Protein AF-A0A7R7VXH1-F1 (afdb_monomer)

InterPro domains:
  IPR005828 Major facilitator, sugar transporter-like [PF00083] (1-48)
  IPR036259 MFS transporter superfamily [G3DSA:1.20.1250.20] (1-52)

Radius of gyration: 19.9 Å; Cα contacts (8 Å, |Δi|>4): 42; chains: 1; bounding box: 42×22×52 Å

Organism: Aspergillus chevalieri (NCBI:txid182096)

Structure (mmCIF, N/CA/C/O backbone):
data_AF-A0A7R7VXH1-F1
#
_entry.id   AF-A0A7R7VXH1-F1
#
loop_
_atom_site.group_PDB
_atom_site.id
_atom_site.type_symbol
_atom_site.label_atom_id
_atom_site.label_alt_id
_atom_site.label_comp_id
_atom_site.label_asym_id
_atom_site.label_entity_id
_atom_site.label_seq_id
_atom_site.pdbx_PDB_ins_code
_atom_site.Cartn_x
_atom_site.Cartn_y
_atom_site.Cartn_z
_atom_site.occupancy
_atom_site.B_iso_or_equiv
_atom_site.auth_seq_id
_atom_site.auth_comp_id
_atom_site.auth_asym_id
_atom_site.auth_atom_id
_atom_site.pdbx_PDB_model_num
ATOM 1 N N . MET A 1 1 ? -15.778 14.046 14.848 1.00 62.34 1 MET A N 1
ATOM 2 C CA . MET A 1 1 ? -14.629 13.133 15.055 1.00 62.34 1 MET A CA 1
ATOM 3 C C . MET A 1 1 ? -15.153 11.787 15.539 1.00 62.34 1 MET A C 1
ATOM 5 O O . MET A 1 1 ? -15.951 11.792 16.464 1.00 62.34 1 MET A O 1
ATOM 9 N N . ILE A 1 2 ? -14.756 10.669 14.919 1.00 82.38 2 ILE A N 1
ATOM 10 C CA . ILE A 1 2 ? -15.317 9.328 15.209 1.00 82.38 2 ILE A CA 1
ATOM 11 C C . ILE A 1 2 ? -14.587 8.590 16.349 1.00 82.38 2 ILE A C 1
ATOM 13 O O . ILE A 1 2 ? -15.191 7.814 17.083 1.00 82.38 2 ILE A O 1
ATOM 17 N N . THR A 1 3 ? -13.305 8.899 16.553 1.00 85.12 3 THR A N 1
ATOM 18 C CA . THR A 1 3 ? -12.421 8.273 17.548 1.00 85.12 3 THR A CA 1
ATOM 19 C C . THR A 1 3 ? -12.970 8.221 18.986 1.00 85.12 3 THR A C 1
ATOM 21 O O . THR A 1 3 ? -12.908 7.141 19.571 1.00 85.12 3 THR A O 1
ATOM 24 N N . PRO A 1 4 ? -13.539 9.295 19.582 1.00 88.38 4 PRO A N 1
ATOM 25 C CA . PRO A 1 4 ? -14.032 9.217 20.962 1.00 88.38 4 PRO A CA 1
ATOM 26 C C . PRO A 1 4 ? -15.263 8.309 21.111 1.00 88.38 4 PRO A C 1
ATOM 28 O O . PRO A 1 4 ? -15.410 7.646 22.132 1.00 88.38 4 PRO A O 1
ATOM 31 N N . VAL A 1 5 ? -16.114 8.224 20.081 1.00 89.50 5 VAL A N 1
ATOM 32 C CA . VAL A 1 5 ? -17.306 7.357 20.070 1.00 89.50 5 VAL A CA 1
ATOM 33 C C . VAL A 1 5 ? -16.918 5.888 19.876 1.00 89.50 5 VAL A C 1
ATOM 35 O O . VAL A 1 5 ? -17.492 4.994 20.493 1.00 89.50 5 VAL A O 1
ATOM 38 N N . ALA A 1 6 ? -15.913 5.617 19.043 1.00 85.88 6 ALA A N 1
ATOM 39 C CA . ALA A 1 6 ? -15.416 4.261 18.822 1.00 85.88 6 ALA A CA 1
ATOM 40 C C . ALA A 1 6 ? -14.684 3.697 20.055 1.00 85.88 6 ALA A C 1
ATOM 42 O O . ALA A 1 6 ? -14.836 2.520 20.382 1.00 85.88 6 ALA A O 1
ATOM 43 N N . LEU A 1 7 ? -13.940 4.539 20.781 1.00 89.62 7 LEU A N 1
ATOM 44 C CA . LEU A 1 7 ? -13.273 4.141 22.024 1.00 89.62 7 LEU A CA 1
ATOM 45 C C . LEU A 1 7 ? -14.261 3.899 23.171 1.00 89.62 7 LEU A C 1
ATOM 47 O O . LEU A 1 7 ? -14.059 2.966 23.941 1.00 89.62 7 LEU A O 1
ATOM 51 N N . SER A 1 8 ? -15.338 4.684 23.278 1.00 89.56 8 SER A N 1
ATOM 52 C CA . SER A 1 8 ? -16.349 4.467 24.321 1.00 89.56 8 SER A CA 1
ATOM 53 C C . SER A 1 8 ? -17.230 3.241 24.063 1.00 89.56 8 SER A C 1
ATOM 55 O O . SER A 1 8 ? -17.672 2.604 25.014 1.00 89.56 8 SER A O 1
ATOM 57 N N . SER A 1 9 ? -17.472 2.888 22.796 1.00 90.75 9 SER A N 1
ATOM 58 C CA . SER A 1 9 ? -18.321 1.746 22.426 1.00 90.75 9 SER A CA 1
ATOM 59 C C . SER A 1 9 ? -17.561 0.422 22.324 1.00 90.75 9 SER A C 1
ATOM 61 O O . SER A 1 9 ? -18.018 -0.590 22.849 1.00 90.75 9 SER A O 1
ATOM 63 N N . ILE A 1 10 ? -16.405 0.407 21.653 1.00 88.75 10 ILE A N 1
ATOM 64 C CA . ILE A 1 10 ? -15.677 -0.826 21.299 1.00 88.75 10 ILE A CA 1
ATOM 65 C C . ILE A 1 10 ? -14.329 -0.945 22.039 1.00 88.75 10 ILE A C 1
ATOM 67 O O . ILE A 1 10 ? -13.707 -2.013 22.037 1.00 88.75 10 ILE A O 1
ATOM 71 N N . GLY A 1 11 ? -13.876 0.125 22.705 1.00 89.75 11 GLY A N 1
ATOM 72 C CA . GLY A 1 11 ? -12.671 0.130 23.535 1.00 89.75 11 GLY A CA 1
ATOM 73 C C . GLY A 1 11 ? -11.407 -0.250 22.765 1.00 89.75 11 GLY A C 1
ATOM 74 O O . GLY A 1 11 ? -11.153 0.235 21.663 1.00 89.75 11 GLY A O 1
ATOM 75 N N . TRP A 1 12 ? -10.617 -1.162 23.340 1.00 89.25 12 TRP A N 1
ATOM 76 C CA . TRP A 1 12 ? -9.339 -1.618 22.777 1.00 89.25 12 TRP A CA 1
ATOM 77 C C . TRP A 1 12 ? -9.473 -2.312 21.410 1.00 89.25 12 TRP A C 1
ATOM 79 O O . TRP A 1 12 ? -8.529 -2.316 20.623 1.00 89.25 12 TRP A O 1
ATOM 89 N N . LYS A 1 13 ? -10.650 -2.860 21.079 1.00 90.38 13 LYS A N 1
ATOM 90 C CA . LYS A 1 13 ? -10.888 -3.522 19.785 1.00 90.38 13 LYS A CA 1
ATOM 91 C C . LYS A 1 13 ? -10.820 -2.543 18.611 1.00 90.38 13 LYS A C 1
ATOM 93 O O . LYS A 1 13 ? -10.577 -2.960 17.483 1.00 90.38 13 LYS A O 1
ATOM 98 N N . TYR A 1 14 ? -10.972 -1.244 18.866 1.00 90.56 14 TYR A N 1
ATOM 99 C CA . TYR A 1 14 ? -10.781 -0.206 17.858 1.00 90.56 14 TYR A CA 1
ATOM 100 C C . TYR A 1 14 ? -9.360 -0.220 17.261 1.00 90.56 14 TYR A C 1
ATOM 102 O O . TYR A 1 14 ? -9.190 0.020 16.067 1.00 90.56 14 TYR A O 1
ATOM 110 N N . TYR A 1 15 ? -8.344 -0.606 18.043 1.00 89.81 15 TYR A N 1
ATOM 111 C CA . TYR A 1 15 ? -6.978 -0.761 17.536 1.00 89.81 15 TYR A CA 1
ATOM 112 C C . TYR A 1 15 ? -6.844 -1.914 16.533 1.00 89.81 15 TYR A C 1
ATOM 114 O O . TYR A 1 15 ? -6.070 -1.802 15.587 1.00 89.81 15 TYR A O 1
ATOM 122 N N . ILE A 1 16 ? -7.628 -2.990 16.684 1.00 92.81 16 ILE A N 1
ATOM 123 C CA . ILE A 1 16 ? -7.641 -4.104 15.721 1.00 92.81 16 ILE A CA 1
ATOM 124 C C . ILE A 1 16 ? -8.175 -3.625 14.369 1.00 92.81 16 ILE A C 1
ATOM 126 O O . ILE A 1 16 ? -7.613 -3.976 13.336 1.00 92.81 16 ILE A O 1
ATOM 130 N N . VAL A 1 17 ? -9.217 -2.787 14.360 1.00 90.81 17 VAL A N 1
ATOM 131 C CA . VAL A 1 17 ? -9.777 -2.230 13.117 1.00 90.81 17 VAL A CA 1
ATOM 132 C C . VAL A 1 17 ? -8.713 -1.450 12.348 1.00 90.81 17 VAL A C 1
ATOM 134 O O . VAL A 1 17 ? -8.544 -1.660 11.149 1.00 90.81 17 VAL A O 1
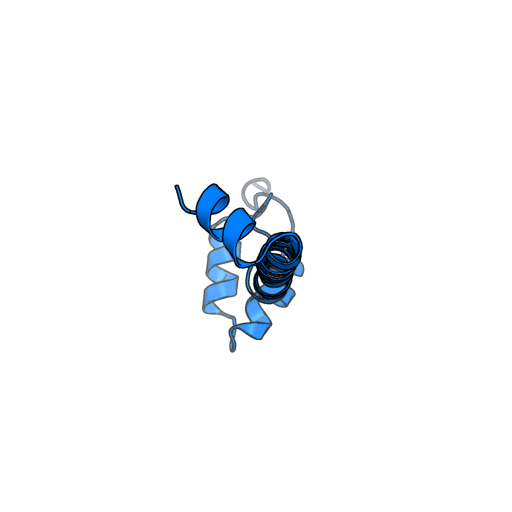ATOM 137 N N . PHE A 1 18 ? -7.940 -0.606 13.037 1.00 91.06 18 PHE A N 1
ATOM 138 C CA . PHE A 1 18 ? -6.825 0.098 12.406 1.00 91.06 18 PHE A CA 1
ATOM 139 C C . PHE A 1 18 ? -5.708 -0.836 11.962 1.00 91.06 18 PHE A C 1
ATOM 141 O O . PHE A 1 18 ? -5.194 -0.661 10.863 1.00 91.06 18 PHE A O 1
ATOM 148 N N . ALA A 1 19 ? -5.346 -1.835 12.767 1.00 93.62 19 ALA A N 1
ATOM 149 C CA . ALA A 1 19 ? -4.329 -2.807 12.383 1.00 93.62 19 ALA A CA 1
ATOM 150 C C . ALA A 1 19 ? -4.713 -3.538 11.085 1.00 93.62 19 ALA A C 1
ATOM 152 O O . ALA A 1 19 ? -3.885 -3.658 10.188 1.00 93.62 19 ALA A O 1
ATOM 153 N N . VAL A 1 20 ? -5.977 -3.951 10.944 1.00 95.31 20 VAL A N 1
ATOM 154 C CA . VAL A 1 20 ? -6.492 -4.586 9.720 1.00 95.31 20 VAL A CA 1
ATOM 155 C C . VAL A 1 20 ? -6.506 -3.606 8.549 1.00 95.31 20 VAL A C 1
ATOM 157 O O . VAL A 1 20 ? -6.077 -3.962 7.453 1.00 95.31 20 VAL A O 1
ATOM 160 N N . LEU A 1 21 ? -6.940 -2.363 8.771 1.00 94.25 21 LEU A N 1
ATOM 161 C CA . LEU A 1 21 ? -6.929 -1.327 7.739 1.00 94.25 21 LEU A CA 1
ATOM 162 C C . LEU A 1 21 ? -5.506 -1.104 7.210 1.00 94.25 21 LEU A C 1
ATOM 164 O O . LEU A 1 21 ? -5.276 -1.194 6.007 1.00 94.25 21 LEU A O 1
ATOM 168 N N . PHE A 1 22 ? -4.538 -0.888 8.099 1.00 94.75 22 PHE A N 1
ATOM 169 C CA . PHE A 1 22 ? -3.145 -0.687 7.711 1.00 94.75 22 PHE A CA 1
ATOM 170 C C . PHE A 1 22 ? -2.508 -1.940 7.118 1.00 94.75 22 PHE A C 1
ATOM 172 O O . PHE A 1 22 ? -1.688 -1.804 6.222 1.00 94.75 22 PHE A O 1
ATOM 179 N N . ALA A 1 23 ? -2.895 -3.142 7.551 1.00 95.12 23 ALA A N 1
ATOM 180 C CA . ALA A 1 23 ? -2.430 -4.391 6.950 1.00 95.12 23 ALA A CA 1
ATOM 181 C C . ALA A 1 23 ? -3.007 -4.625 5.542 1.00 95.12 23 ALA A C 1
ATOM 183 O O . ALA A 1 23 ? -2.352 -5.247 4.707 1.00 95.12 23 ALA A O 1
ATOM 184 N N . SER A 1 24 ? -4.202 -4.101 5.247 1.00 95.81 24 SER A N 1
ATOM 185 C CA . SER A 1 24 ? -4.810 -4.202 3.914 1.00 95.81 24 SER A CA 1
ATOM 186 C C . SER A 1 24 ? -4.091 -3.352 2.861 1.00 95.81 24 SER A C 1
ATOM 188 O O . SER A 1 24 ? -4.035 -3.735 1.695 1.00 95.81 24 SER A O 1
ATOM 190 N N . VAL A 1 25 ? -3.468 -2.239 3.266 1.00 95.25 25 VAL A N 1
ATOM 191 C CA . VAL A 1 25 ? -2.731 -1.346 2.360 1.00 95.25 25 VAL A CA 1
ATOM 192 C C . VAL A 1 25 ? -1.571 -2.057 1.647 1.00 95.25 25 VAL A C 1
ATOM 194 O O . VAL A 1 25 ? -1.599 -2.104 0.420 1.00 95.25 25 VAL A O 1
ATOM 197 N N . PRO A 1 26 ? -0.569 -2.653 2.328 1.00 93.19 26 PRO A N 1
ATOM 198 C CA . PRO A 1 26 ? 0.525 -3.345 1.649 1.00 93.19 26 PRO A CA 1
ATOM 199 C C . PRO A 1 26 ? 0.041 -4.565 0.859 1.00 93.19 26 PRO A C 1
ATOM 201 O O . PRO A 1 26 ? 0.633 -4.882 -0.170 1.00 93.19 26 PRO A O 1
ATOM 204 N N . LEU A 1 27 ? -1.053 -5.207 1.285 1.00 93.69 27 LEU A N 1
ATOM 205 C CA . LEU A 1 27 ? -1.659 -6.331 0.568 1.00 93.69 27 LEU A CA 1
ATOM 206 C C . LEU A 1 27 ? -2.133 -5.921 -0.833 1.00 93.69 27 LEU A C 1
ATOM 208 O O . LEU A 1 27 ? -2.016 -6.708 -1.766 1.00 93.69 27 LEU A O 1
ATOM 212 N N . VAL A 1 28 ? -2.607 -4.684 -0.993 1.00 92.12 28 VAL A N 1
ATOM 213 C CA . VAL A 1 28 ? -2.985 -4.119 -2.296 1.00 92.12 28 VAL A CA 1
ATOM 214 C C . VAL A 1 28 ? -1.788 -3.472 -2.999 1.00 92.12 28 VAL A C 1
ATOM 216 O O . VAL A 1 28 ? -1.596 -3.654 -4.197 1.00 92.12 28 VAL A O 1
ATOM 219 N N . VAL A 1 29 ? -0.947 -2.733 -2.276 1.00 92.00 29 VAL A N 1
ATOM 220 C CA . VAL A 1 29 ? 0.150 -1.964 -2.883 1.00 92.00 29 VAL A CA 1
ATOM 221 C C . VAL A 1 29 ? 1.210 -2.873 -3.510 1.00 92.00 29 VAL A C 1
ATOM 223 O O . VAL A 1 29 ? 1.614 -2.640 -4.642 1.00 92.00 29 VAL A O 1
ATOM 226 N N . ILE A 1 30 ? 1.630 -3.941 -2.829 1.00 88.25 30 ILE A N 1
ATOM 227 C CA . ILE A 1 30 ? 2.714 -4.814 -3.307 1.00 88.25 30 ILE A CA 1
ATOM 228 C C . ILE A 1 30 ? 2.411 -5.483 -4.667 1.00 88.25 30 ILE A C 1
ATOM 230 O O . ILE A 1 30 ? 3.313 -5.497 -5.510 1.00 88.25 30 ILE A O 1
ATOM 234 N N . PRO A 1 31 ? 1.215 -6.063 -4.906 1.00 88.94 31 PRO A N 1
ATOM 235 C CA . PRO A 1 31 ? 0.915 -6.732 -6.173 1.00 88.94 31 PRO A CA 1
ATOM 236 C C . PRO A 1 31 ? 0.373 -5.820 -7.280 1.00 88.94 31 PRO A C 1
ATOM 238 O O . PRO A 1 31 ? 0.471 -6.213 -8.437 1.00 88.94 31 PRO A O 1
ATOM 241 N N . PHE A 1 32 ? -0.199 -4.650 -6.968 1.00 87.38 32 PHE A N 1
ATOM 242 C CA . PHE A 1 32 ? -0.862 -3.808 -7.979 1.00 87.38 32 PHE A CA 1
ATOM 243 C C . PHE A 1 32 ? -0.101 -2.533 -8.344 1.00 87.38 32 PHE A C 1
ATOM 245 O O . PHE A 1 32 ? -0.348 -1.974 -9.411 1.00 87.38 32 PHE A O 1
ATOM 252 N N . PHE A 1 33 ? 0.815 -2.058 -7.495 1.00 88.62 33 PHE A N 1
ATOM 253 C CA . PHE A 1 33 ? 1.519 -0.800 -7.730 1.00 88.62 33 PHE A CA 1
ATOM 254 C C . PHE A 1 33 ? 2.971 -1.069 -8.149 1.00 88.62 33 PHE A C 1
ATOM 256 O O . PHE A 1 33 ? 3.784 -1.486 -7.318 1.00 88.62 33 PHE A O 1
ATOM 263 N N . PRO A 1 34 ? 3.323 -0.858 -9.432 1.00 88.19 34 PRO 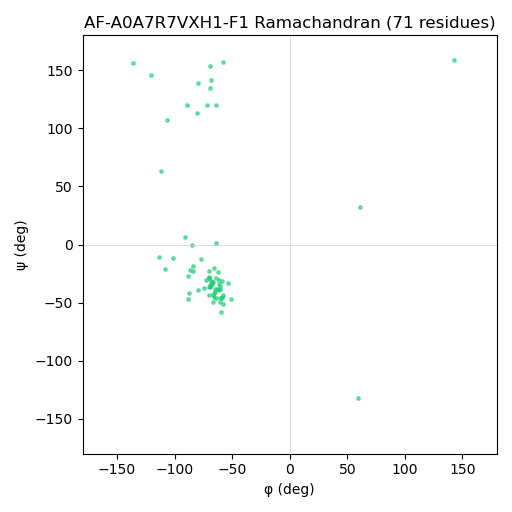A N 1
ATOM 264 C CA . PRO A 1 34 ? 4.702 -0.980 -9.888 1.00 88.19 34 PRO A CA 1
ATOM 265 C C . PRO A 1 34 ? 5.579 0.151 -9.329 1.00 88.19 34 PRO A C 1
ATOM 267 O O . PRO A 1 34 ? 5.107 1.252 -9.060 1.00 88.19 34 PRO A O 1
ATOM 270 N N . GLU A 1 35 ? 6.881 -0.113 -9.191 1.00 86.56 35 GLU A N 1
ATOM 271 C CA . GLU A 1 35 ? 7.864 0.894 -8.775 1.00 86.56 35 GLU A CA 1
ATOM 272 C C . GLU A 1 35 ? 8.106 1.907 -9.903 1.00 86.56 35 GLU A C 1
ATOM 274 O O . GLU A 1 35 ? 8.567 1.539 -10.988 1.00 86.56 35 GLU A O 1
ATOM 279 N N . THR A 1 36 ? 7.829 3.183 -9.636 1.00 87.06 36 THR A N 1
ATOM 280 C CA . THR A 1 36 ? 7.958 4.278 -10.610 1.00 87.06 36 THR A CA 1
ATOM 281 C C . THR A 1 36 ? 9.225 5.109 -10.417 1.00 87.06 36 THR A C 1
ATOM 283 O O . THR A 1 36 ? 9.556 5.926 -11.275 1.00 87.06 36 THR A O 1
ATOM 286 N N . MET A 1 37 ? 9.949 4.946 -9.306 1.00 84.25 37 MET A N 1
ATOM 287 C CA . MET A 1 37 ? 11.132 5.753 -9.020 1.00 84.25 37 MET A CA 1
ATOM 288 C C . MET A 1 37 ? 12.290 5.416 -9.969 1.00 84.25 37 MET A C 1
ATOM 290 O O . MET A 1 37 ? 12.640 4.252 -10.172 1.00 84.25 37 MET A O 1
ATOM 294 N N . ASN A 1 38 ? 12.944 6.456 -10.497 1.00 80.06 38 ASN A N 1
ATOM 295 C CA . ASN A 1 38 ? 14.128 6.344 -11.358 1.00 80.06 38 ASN A CA 1
ATOM 296 C C . ASN A 1 38 ? 13.879 5.571 -12.675 1.00 80.06 38 ASN A C 1
ATOM 298 O O . ASN A 1 38 ? 14.761 4.863 -13.176 1.00 80.06 38 ASN A O 1
ATOM 302 N N . ARG A 1 39 ? 12.657 5.683 -13.215 1.00 80.06 39 ARG A N 1
ATOM 303 C CA . ARG A 1 39 ? 12.215 5.119 -14.499 1.00 80.06 39 ARG A CA 1
ATOM 304 C C . ARG A 1 39 ? 11.739 6.236 -15.427 1.00 80.06 39 ARG A C 1
ATOM 306 O O . ARG A 1 39 ? 11.130 7.195 -14.960 1.00 80.06 39 ARG A O 1
ATOM 313 N N . ASN A 1 40 ? 11.967 6.089 -16.732 1.00 83.81 40 ASN A N 1
ATOM 314 C CA . ASN A 1 40 ? 11.354 6.972 -17.726 1.00 83.81 40 ASN A CA 1
ATOM 315 C C . ASN A 1 40 ? 9.833 6.730 -17.775 1.00 83.81 40 ASN A C 1
ATOM 317 O O . ASN A 1 40 ? 9.380 5.585 -17.712 1.00 83.81 40 ASN A O 1
ATOM 321 N N . LEU A 1 41 ? 9.054 7.801 -17.935 1.00 85.00 41 LEU A N 1
ATOM 322 C CA . LEU A 1 41 ? 7.597 7.738 -18.073 1.00 85.00 41 LEU A CA 1
ATOM 323 C C . LEU A 1 41 ? 7.177 6.928 -19.307 1.00 85.00 41 LEU A C 1
ATOM 325 O O . LEU A 1 41 ? 6.204 6.184 -19.243 1.00 85.00 41 LEU A O 1
ATOM 329 N N . GLU A 1 42 ? 7.946 7.010 -20.396 1.00 84.50 42 GLU A N 1
ATOM 330 C CA . GLU A 1 42 ? 7.684 6.261 -21.635 1.00 84.50 42 GLU A CA 1
ATOM 331 C C . GLU A 1 42 ? 7.826 4.741 -21.428 1.00 84.50 42 GLU A C 1
ATOM 333 O O . GLU A 1 42 ? 7.019 3.960 -21.927 1.00 84.50 42 GLU A O 1
ATOM 338 N N . LEU A 1 43 ? 8.812 4.314 -20.629 1.00 82.81 43 LEU A N 1
ATOM 339 C CA . LEU A 1 43 ? 9.035 2.903 -20.286 1.00 82.81 43 LEU A CA 1
ATOM 340 C C . LEU A 1 43 ? 7.916 2.350 -19.393 1.00 82.81 43 LEU A C 1
ATOM 342 O O . LEU A 1 43 ? 7.537 1.189 -19.520 1.00 82.81 43 LEU A O 1
ATOM 346 N N . ILE A 1 44 ? 7.376 3.178 -18.498 1.00 86.69 44 ILE A N 1
ATOM 347 C CA . ILE A 1 44 ? 6.237 2.799 -17.660 1.00 86.69 44 ILE A CA 1
ATOM 348 C C . ILE A 1 44 ? 4.958 2.687 -18.503 1.00 86.69 44 ILE A C 1
ATOM 350 O O . ILE A 1 44 ? 4.240 1.701 -18.358 1.00 86.69 44 ILE A O 1
ATOM 354 N N . ASP A 1 45 ? 4.701 3.630 -19.419 1.00 88.75 45 ASP A N 1
ATOM 355 C CA . ASP A 1 45 ? 3.549 3.557 -20.337 1.00 88.75 45 ASP A CA 1
ATOM 356 C C . ASP A 1 45 ? 3.616 2.307 -21.230 1.00 88.75 45 ASP A C 1
ATOM 358 O O . ASP A 1 45 ? 2.608 1.634 -21.438 1.00 88.75 45 ASP A O 1
ATOM 362 N N . PHE A 1 46 ? 4.816 1.930 -21.686 1.00 87.06 46 PHE A N 1
ATOM 363 C CA . PHE A 1 46 ? 5.027 0.687 -22.431 1.00 87.06 46 PHE A CA 1
ATOM 364 C C . PHE A 1 46 ? 4.601 -0.552 -2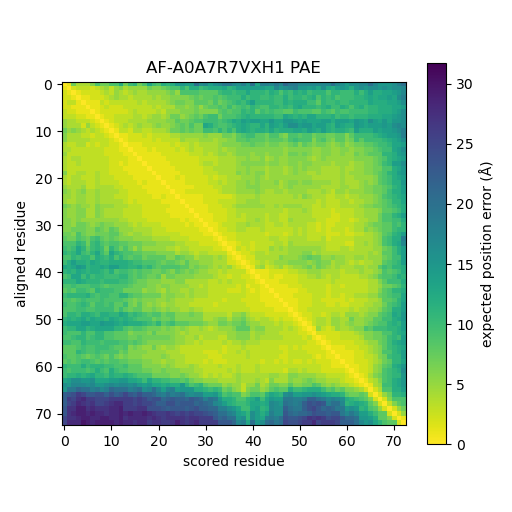1.629 1.00 87.06 46 PHE A C 1
ATOM 366 O O . PHE A 1 46 ? 3.858 -1.384 -22.141 1.00 87.06 46 PHE A O 1
ATOM 373 N N . VAL A 1 47 ? 4.982 -0.648 -20.350 1.00 88.25 47 VAL A N 1
ATOM 374 C CA . VAL A 1 47 ? 4.586 -1.777 -19.488 1.00 88.25 47 VAL A CA 1
ATOM 375 C C . VAL A 1 47 ? 3.071 -1.874 -19.320 1.00 88.25 47 VAL A C 1
ATOM 377 O O . VAL A 1 47 ? 2.523 -2.973 -19.341 1.00 88.25 47 VAL A O 1
ATOM 380 N N . PHE A 1 48 ? 2.374 -0.744 -19.190 1.00 88.50 48 PHE A N 1
ATOM 381 C CA . PHE A 1 48 ? 0.914 -0.746 -19.088 1.00 88.50 48 PHE A CA 1
ATOM 382 C C . PHE A 1 48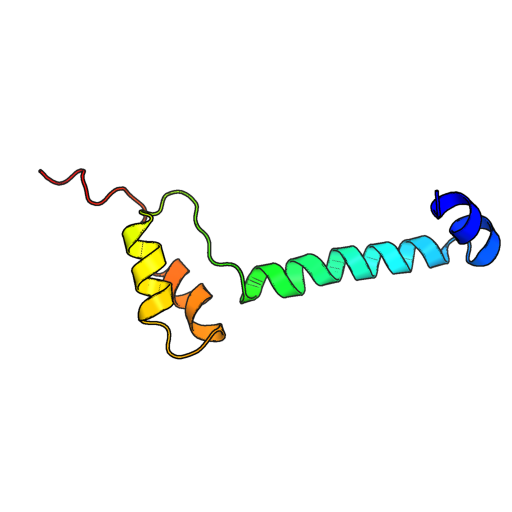 ? 0.214 -1.127 -20.400 1.00 88.50 48 PHE A C 1
ATOM 384 O O . PHE A 1 48 ? -0.889 -1.668 -20.352 1.00 88.50 48 PHE A O 1
ATOM 391 N N . ARG A 1 49 ? 0.837 -0.870 -21.557 1.00 88.62 49 ARG A N 1
ATOM 392 C CA . ARG A 1 49 ? 0.314 -1.263 -22.877 1.00 88.62 49 ARG A CA 1
ATOM 393 C C . ARG A 1 49 ? 0.567 -2.732 -23.208 1.00 88.62 49 ARG A C 1
ATOM 395 O O . ARG A 1 49 ? -0.289 -3.360 -23.820 1.00 88.62 49 ARG A O 1
ATOM 402 N N . GLU A 1 50 ? 1.736 -3.250 -22.839 1.00 89.56 50 GLU A N 1
ATOM 403 C CA . GLU A 1 50 ? 2.195 -4.601 -23.191 1.00 89.56 50 GLU A CA 1
ATOM 404 C C . GLU A 1 50 ? 1.665 -5.677 -22.223 1.00 89.56 50 GLU A C 1
ATOM 406 O O . GLU A 1 50 ? 1.599 -6.858 -22.565 1.00 89.56 50 GLU A O 1
ATOM 411 N N . ALA A 1 51 ? 1.293 -5.300 -20.995 1.00 88.00 51 ALA A N 1
ATOM 412 C CA . ALA A 1 51 ? 0.806 -6.248 -20.000 1.00 88.00 51 ALA A CA 1
ATOM 413 C C . ALA A 1 51 ? -0.513 -6.912 -20.436 1.00 88.00 51 ALA A C 1
ATOM 415 O O . ALA A 1 51 ? -1.540 -6.255 -20.603 1.00 88.00 51 ALA A O 1
ATOM 416 N N . ALA A 1 52 ? -0.500 -8.243 -20.553 1.00 86.25 52 ALA A N 1
ATOM 417 C CA . ALA A 1 52 ? -1.683 -9.031 -20.899 1.00 86.25 52 ALA A CA 1
ATOM 418 C C . ALA A 1 52 ? -2.728 -9.044 -19.770 1.00 86.25 52 ALA A C 1
ATOM 420 O O . ALA A 1 52 ? -3.931 -9.043 -20.029 1.00 86.25 52 ALA A O 1
ATOM 421 N N . THR A 1 53 ? -2.271 -9.040 -18.513 1.00 87.19 53 THR A N 1
ATOM 422 C CA . THR A 1 53 ? -3.129 -9.022 -17.324 1.00 87.19 53 THR A CA 1
ATOM 423 C C . THR A 1 53 ? -2.599 -8.038 -16.281 1.00 87.19 53 THR A C 1
ATOM 425 O O . THR A 1 53 ? -1.403 -7.769 -16.206 1.00 87.19 53 THR A O 1
ATOM 428 N N . ILE A 1 54 ? -3.478 -7.553 -15.396 1.00 85.06 54 ILE A N 1
ATOM 429 C CA . ILE A 1 54 ? -3.131 -6.650 -14.279 1.00 85.06 54 ILE A CA 1
ATOM 430 C C . ILE A 1 54 ? -1.997 -7.222 -13.401 1.00 85.06 54 ILE A C 1
ATOM 432 O O . ILE A 1 54 ? -1.162 -6.479 -12.893 1.00 85.06 54 ILE A O 1
ATOM 436 N N . TRP A 1 55 ? -1.933 -8.548 -13.262 1.00 86.12 55 TRP A N 1
ATOM 437 C CA . TRP A 1 55 ? -0.906 -9.250 -12.486 1.00 86.12 55 TRP A CA 1
ATOM 438 C C . TRP A 1 55 ? 0.493 -9.203 -13.115 1.00 86.12 55 TRP A C 1
ATOM 440 O O . TRP A 1 55 ? 1.481 -9.339 -12.395 1.00 86.12 55 TRP A O 1
ATOM 450 N N . ASP A 1 56 ? 0.589 -8.979 -14.427 1.00 86.44 56 ASP A N 1
ATOM 451 C CA . ASP A 1 56 ? 1.857 -8.973 -15.165 1.00 86.44 56 ASP A CA 1
ATOM 452 C C . ASP A 1 56 ? 2.563 -7.610 -15.091 1.00 86.44 56 ASP A C 1
ATOM 454 O O . ASP A 1 56 ? 3.777 -7.519 -15.281 1.00 86.44 56 A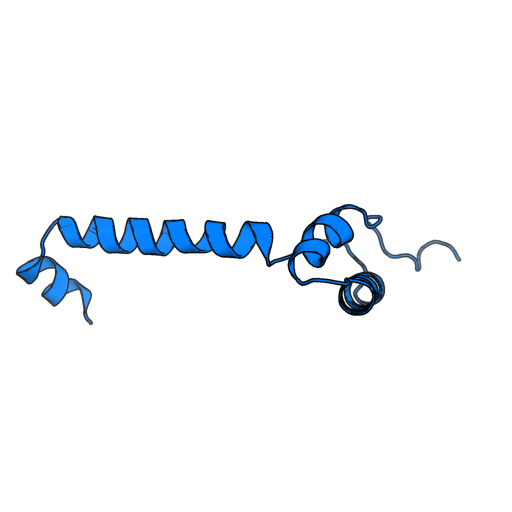SP A O 1
ATOM 458 N N . ILE A 1 57 ? 1.827 -6.549 -14.740 1.00 88.12 57 ILE A N 1
ATOM 459 C CA . ILE A 1 57 ? 2.312 -5.162 -14.691 1.00 88.12 57 ILE A CA 1
ATOM 460 C C . ILE A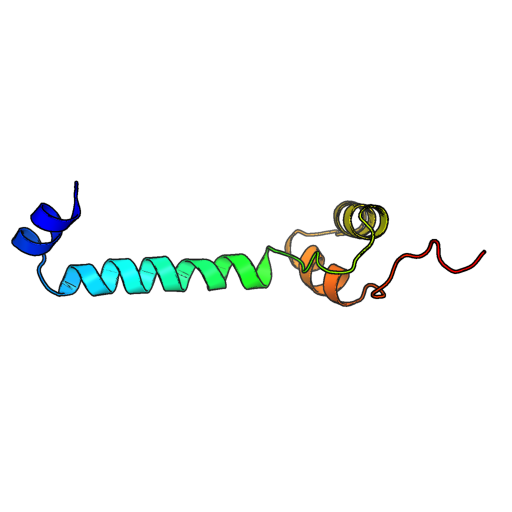 1 57 ? 3.474 -5.011 -13.699 1.00 88.12 57 ILE A C 1
ATOM 462 O O . ILE A 1 57 ? 4.521 -4.456 -14.030 1.00 88.12 57 ILE A O 1
ATOM 466 N N . VAL A 1 58 ? 3.320 -5.514 -12.472 1.00 88.75 58 VAL A N 1
ATOM 467 C CA . VAL A 1 58 ? 4.343 -5.386 -11.420 1.00 88.75 58 VAL A CA 1
ATOM 468 C C . VAL A 1 58 ? 5.631 -6.165 -11.722 1.00 88.75 58 VAL A C 1
ATOM 470 O O . VAL A 1 58 ? 6.707 -5.567 -11.612 1.00 88.75 58 VAL A O 1
ATOM 473 N N . PRO A 1 59 ? 5.602 -7.461 -12.095 1.00 87.75 59 PRO A N 1
ATOM 474 C CA . PRO A 1 59 ? 6.823 -8.177 -12.462 1.00 87.75 59 PRO A CA 1
ATOM 475 C C . PRO A 1 59 ? 7.491 -7.583 -13.709 1.00 87.75 59 PRO A C 1
ATOM 477 O O . PRO A 1 59 ? 8.716 -7.444 -13.722 1.00 87.75 59 PRO A O 1
ATOM 480 N N . MET A 1 60 ? 6.715 -7.141 -14.704 1.00 86.62 60 MET A N 1
ATOM 481 C CA . MET A 1 60 ? 7.255 -6.485 -15.895 1.00 86.62 60 MET A CA 1
ATOM 482 C C . MET A 1 60 ? 7.943 -5.157 -15.540 1.00 86.62 60 MET A C 1
ATOM 484 O O . MET A 1 60 ? 9.102 -4.954 -15.901 1.00 86.62 60 MET A O 1
ATOM 488 N N . ALA A 1 61 ? 7.321 -4.304 -14.720 1.00 86.19 61 ALA A N 1
ATOM 489 C CA . ALA A 1 61 ? 7.927 -3.049 -14.264 1.00 86.19 61 ALA A CA 1
ATOM 490 C C . ALA A 1 61 ? 9.228 -3.243 -13.457 1.00 86.19 61 ALA A C 1
ATOM 492 O O . ALA A 1 61 ? 10.137 -2.404 -13.496 1.00 86.19 61 ALA A O 1
ATOM 493 N N . ARG A 1 62 ? 9.367 -4.363 -12.734 1.00 85.25 62 ARG A N 1
ATOM 494 C CA . ARG A 1 62 ? 10.611 -4.706 -12.021 1.00 85.25 62 ARG A CA 1
ATOM 495 C 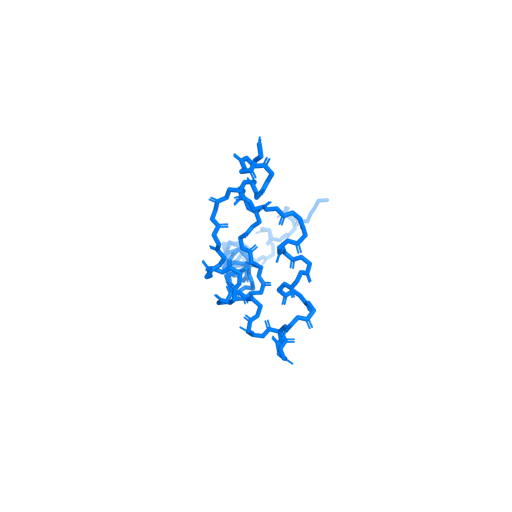C . ARG A 1 62 ? 11.763 -5.024 -12.976 1.00 85.25 62 ARG A C 1
ATOM 497 O O . ARG A 1 62 ? 12.897 -4.670 -12.660 1.00 85.25 62 ARG A O 1
ATOM 504 N N . SER A 1 63 ? 11.475 -5.628 -14.129 1.00 84.62 63 SER A N 1
ATOM 505 C CA . SER A 1 63 ? 12.477 -6.018 -15.134 1.00 84.62 63 SER A CA 1
ATOM 506 C C . SER A 1 63 ? 13.021 -4.870 -15.995 1.00 84.62 63 SER A C 1
ATOM 508 O O . SER A 1 63 ? 14.043 -5.044 -16.654 1.00 84.62 63 SER A O 1
ATOM 510 N N . LEU A 1 64 ? 12.393 -3.688 -15.965 1.00 82.88 64 LEU A N 1
ATOM 511 C CA . LEU A 1 64 ? 12.869 -2.518 -16.708 1.00 82.88 64 LEU A CA 1
ATOM 512 C C . LEU A 1 64 ? 14.318 -2.136 -16.307 1.00 82.88 64 LEU A C 1
ATOM 514 O O . LEU A 1 64 ? 14.731 -2.409 -15.169 1.00 82.88 64 LEU A O 1
ATOM 518 N N . PRO A 1 65 ? 15.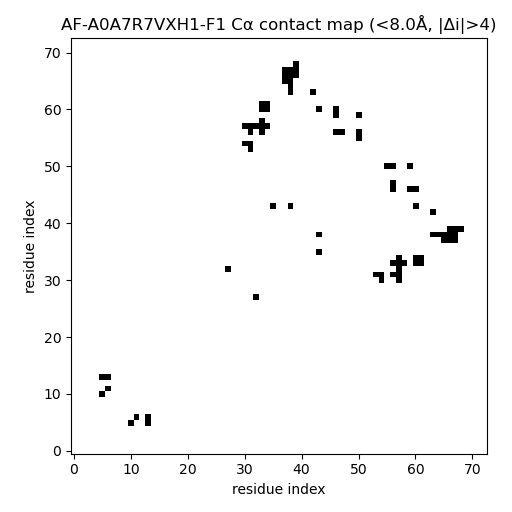080 -1.422 -17.158 1.00 79.12 65 PRO A N 1
ATOM 519 C CA . PRO A 1 65 ? 16.363 -0.793 -16.811 1.00 79.12 65 PRO A CA 1
ATOM 520 C C . PRO A 1 65 ? 16.172 0.542 -16.065 1.00 79.12 65 PRO A C 1
ATOM 522 O O . PRO A 1 65 ? 15.223 1.287 -16.323 1.00 79.12 65 PRO A O 1
ATOM 525 N N . LYS A 1 66 ? 16.981 0.802 -15.027 1.00 75.06 66 LYS A N 1
ATOM 526 C CA . LYS A 1 66 ? 16.885 2.024 -14.199 1.00 75.06 66 LYS A CA 1
ATOM 527 C C . LYS A 1 66 ? 17.773 3.098 -14.829 1.0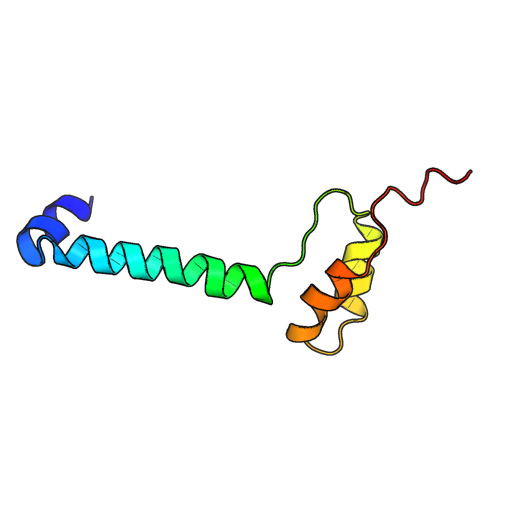0 75.06 66 LYS A C 1
ATOM 529 O O . LYS A 1 66 ? 18.972 2.869 -14.932 1.00 75.06 66 LYS A O 1
ATOM 534 N N . GLY A 1 67 ? 17.204 4.237 -15.219 1.00 67.38 67 GLY A N 1
ATOM 535 C CA . GLY A 1 67 ? 17.937 5.329 -15.871 1.00 67.38 67 GLY A CA 1
ATOM 536 C C . GLY A 1 67 ? 17.134 6.027 -16.969 1.00 67.38 67 GLY A C 1
ATOM 537 O O . GLY A 1 67 ? 16.164 5.474 -17.489 1.00 67.38 67 GLY A O 1
ATOM 538 N N . ASP A 1 68 ? 17.529 7.258 -17.292 1.00 60.72 68 ASP A N 1
ATOM 539 C CA . ASP A 1 68 ? 17.003 8.006 -18.432 1.00 60.72 68 ASP A CA 1
ATOM 540 C C . ASP A 1 68 ? 17.715 7.532 -19.705 1.00 60.72 68 ASP A C 1
ATOM 542 O O . ASP A 1 68 ? 18.921 7.733 -19.881 1.00 60.72 68 ASP A O 1
ATOM 546 N N . SER A 1 69 ? 16.964 6.891 -20.600 1.00 57.47 69 SER A N 1
ATOM 547 C CA . SER A 1 69 ? 17.433 6.429 -21.910 1.00 57.47 69 SER A CA 1
ATOM 548 C C . SER A 1 69 ? 17.852 7.578 -22.845 1.00 57.47 69 SER A C 1
ATOM 550 O O . SER A 1 69 ? 18.267 7.322 -23.968 1.00 57.47 69 SER A O 1
ATOM 552 N N . ARG A 1 70 ? 17.778 8.841 -22.394 1.00 56.28 70 ARG A N 1
ATOM 553 C CA . ARG A 1 70 ? 18.312 10.026 -23.087 1.00 56.28 70 ARG A CA 1
ATOM 554 C C . ARG A 1 70 ? 19.800 10.310 -22.839 1.00 56.28 70 ARG A C 1
ATOM 556 O O . ARG A 1 70 ? 20.308 11.272 -23.400 1.00 56.28 70 ARG A O 1
ATOM 563 N N . THR A 1 71 ? 20.508 9.506 -22.040 1.00 55.69 71 THR A N 1
ATOM 564 C CA . THR A 1 71 ? 21.946 9.737 -21.762 1.00 55.69 71 THR A CA 1
ATOM 565 C C . THR A 1 71 ? 22.904 9.022 -22.731 1.00 55.69 71 THR A C 1
ATOM 567 O O . THR A 1 71 ? 24.113 9.065 -22.533 1.00 55.69 71 THR A O 1
ATOM 570 N N . GLU A 1 72 ? 22.391 8.384 -23.787 1.00 51.47 72 GLU A N 1
ATOM 571 C CA . GLU A 1 72 ? 23.201 7.838 -24.886 1.00 51.47 72 GLU A CA 1
ATOM 572 C C . GLU A 1 72 ? 22.947 8.616 -26.190 1.00 51.47 72 GLU A C 1
ATOM 574 O O . GLU A 1 72 ? 22.429 8.064 -27.157 1.00 51.47 72 GLU A O 1
ATOM 579 N N . VAL A 1 73 ? 23.290 9.912 -26.203 1.00 46.47 73 VAL A N 1
ATOM 580 C CA . VAL A 1 73 ? 23.653 10.699 -27.403 1.00 46.47 73 VAL A CA 1
ATOM 581 C C . VAL A 1 73 ? 24.660 11.784 -27.047 1.00 46.47 73 VAL A C 1
ATOM 583 O O . VAL A 1 73 ? 24.460 12.462 -26.015 1.00 46.47 73 VAL A O 1
#

Foldseek 3Di:
DCVVVCCVPVNPCVVVVVVVVVVVVCVCCVQQPADPPQDDPVLLVVLVVPDPDSRSSRVSSVPDDRHDPVPPD

Secondary structure (DSSP, 8-state):
--HHHHHHHHTTHHHHHHHHHHHHHHHHHHHH----TTB-HHHHHHHHHH-SSHHHHHHHHHHSPPB-TTS--

pLDDT: mean 84.71, std 10.57, range [46.47, 95.81]

Sequence (73 aa):
MITPVALSSIGWKYYIVFAVLFASVPLVVIPFFPETMNRNLELIDFVFREAATIWDIVPMARSLPKGDSRTEV

Solvent-accessible surface area (backbone atoms only — not comparable to full-atom values): 4467 Å² total; per-residue (Å²): 130,66,65,69,60,43,43,75,74,54,37,77,58,49,56,52,56,50,52,51,54,61,56,48,48,58,68,50,42,70,56,68,52,54,79,65,79,66,49,44,68,68,61,52,53,46,38,68,70,69,38,89,45,77,73,44,35,30,64,50,44,66,69,55,76,79,50,66,87,77,76,82,119

Mean predicted aligned error: 7.31 Å